Protein AF-A0A2K8KT36-F1 (afdb_monomer)

Nearest PDB structures (foldseek):
  3imh-assembly1_A  TM=9.139E-01  e=7.883E-04  Lactobacillus acidophilus NCFM
  1mmu-assembly1_A  TM=9.083E-01  e=4.437E-03  Lactococcus lactis
  1nsx-assembly1_B  TM=8.987E-01  e=3.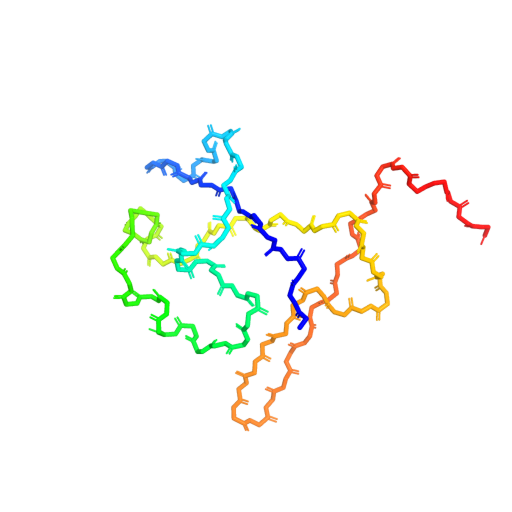662E-03  Lactococcus lactis
  1ns2-assembly1_B  TM=8.980E-01  e=4.162E-03  Lactococcus lactis
  1lur-assembly2_B  TM=9.056E-01  e=2.197E-02  Caenorhabditis elegans

Solvent-accessible surface area (backbone atoms only — not comparable to full-atom values): 6171 Å² total; per-residue (Å²): 120,43,48,45,63,28,30,37,53,57,45,90,84,70,44,68,70,82,53,82,42,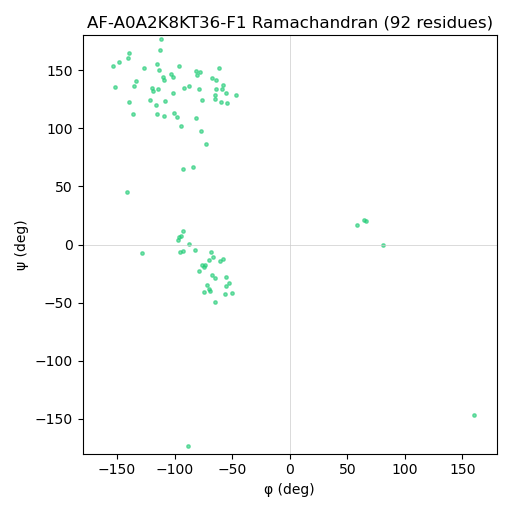68,18,74,100,45,69,70,48,55,55,56,94,72,65,66,74,65,33,75,69,54,94,48,71,64,37,67,64,58,74,44,87,82,63,55,70,42,64,57,88,89,64,64,79,90,44,59,52,38,74,48,77,58,101,89,48,77,52,72,39,68,70,96,72,78,60,94,81,64,74,81,76,134

Sequence (94 aa):
MNHAKSYLPIDREYIPTGTIESVEHTPFNFLDQRRVKKYLKQTHMQLSIAGGIDHTFVFSELRSFHEPIACVYSFDTIAKVNADCPNKNQKGHP

Organism: NCBI:txid1336806

InterPro domains:
  IPR011013 Galactose mutarotase-like domain superfamily [SSF74650] (4-74)
  IPR014718 Glycoside hydrolase-type carbohydrate-binding [G3DSA:2.70.98.10] (1-88)

Foldseek 3Di:
DAFFQWWFAADLVRHGPPDIGGCPPALNPVVDDDDNVVSLPDDDPSCVSVVGDDIGTDGDPPDDQVAFNDWDDDPPDIDGHGDPPDDPPDPDDD

Structure (mmCIF, N/CA/C/O backbone):
data_AF-A0A2K8KT36-F1
#
_entry.id   AF-A0A2K8KT36-F1
#
loop_
_atom_site.group_PDB
_atom_site.id
_atom_site.type_symbol
_atom_site.label_atom_id
_atom_site.label_alt_id
_atom_site.label_comp_id
_atom_site.label_asym_id
_atom_site.label_entity_id
_atom_site.label_seq_id
_atom_site.pdbx_PDB_ins_code
_atom_site.Cartn_x
_atom_site.Cartn_y
_atom_site.Cartn_z
_atom_site.occupancy
_atom_site.B_iso_or_equiv
_atom_site.auth_seq_id
_atom_site.auth_comp_id
_atom_site.auth_asym_id
_atom_site.auth_atom_id
_atom_site.pdbx_PDB_model_num
ATOM 1 N N . MET A 1 1 ? 12.575 -2.185 -3.251 1.00 48.47 1 MET A N 1
ATOM 2 C CA . MET A 1 1 ? 12.539 -0.725 -3.034 1.00 48.47 1 MET A CA 1
ATOM 3 C C . MET A 1 1 ? 11.086 -0.315 -2.967 1.00 48.47 1 MET A C 1
ATOM 5 O O . MET A 1 1 ? 10.425 -0.289 -3.994 1.00 48.47 1 MET A O 1
ATOM 9 N N . ASN A 1 2 ? 10.574 -0.122 -1.757 1.00 59.94 2 ASN A N 1
ATOM 10 C CA . ASN A 1 2 ? 9.285 0.510 -1.525 1.00 59.94 2 ASN A CA 1
ATOM 11 C C . ASN A 1 2 ? 9.458 1.415 -0.308 1.00 59.94 2 ASN A C 1
ATOM 13 O O . ASN A 1 2 ? 9.938 0.984 0.740 1.00 59.94 2 ASN A O 1
ATOM 17 N N . HIS A 1 3 ? 9.177 2.700 -0.504 1.00 76.19 3 HIS A N 1
ATOM 18 C CA . HIS A 1 3 ? 9.630 3.769 0.388 1.00 76.19 3 HIS A CA 1
ATOM 19 C C . HIS A 1 3 ? 8.577 4.175 1.427 1.00 76.19 3 HIS A C 1
ATOM 21 O O . HIS A 1 3 ? 8.791 5.143 2.151 1.00 76.19 3 HIS A O 1
ATOM 27 N N . ALA A 1 4 ? 7.452 3.458 1.511 1.00 89.38 4 ALA A N 1
ATOM 28 C CA . ALA A 1 4 ? 6.381 3.725 2.465 1.00 89.38 4 ALA A CA 1
ATOM 29 C C . ALA A 1 4 ? 6.323 2.642 3.546 1.00 89.38 4 ALA A C 1
ATOM 31 O O . ALA A 1 4 ? 5.954 1.501 3.276 1.00 89.38 4 ALA A O 1
ATOM 32 N N . LYS A 1 5 ? 6.685 3.017 4.776 1.00 93.19 5 LYS A N 1
ATOM 33 C CA . LYS A 1 5 ? 6.571 2.154 5.966 1.00 93.19 5 LYS A CA 1
ATOM 34 C C . LYS A 1 5 ? 5.277 2.393 6.741 1.00 93.19 5 LYS A C 1
ATOM 36 O O . LYS A 1 5 ? 4.985 1.656 7.678 1.00 93.19 5 LYS A O 1
ATOM 41 N N . SER A 1 6 ? 4.507 3.399 6.340 1.00 95.19 6 SER A N 1
ATOM 42 C CA . SER A 1 6 ? 3.274 3.779 7.010 1.00 95.19 6 SER A CA 1
ATOM 43 C C . SER A 1 6 ? 2.185 4.157 6.014 1.00 95.19 6 SER A C 1
ATOM 45 O O . SER A 1 6 ? 2.466 4.470 4.855 1.00 95.19 6 SER A O 1
ATOM 47 N N . TYR A 1 7 ? 0.943 4.135 6.479 1.00 96.81 7 TYR A N 1
ATOM 48 C CA . TYR A 1 7 ? -0.241 4.546 5.733 1.00 96.81 7 TYR A CA 1
ATOM 49 C C . TYR A 1 7 ? -1.197 5.325 6.648 1.00 96.81 7 TYR A C 1
ATOM 51 O O . TYR A 1 7 ? -1.037 5.313 7.872 1.00 96.81 7 TYR A O 1
ATOM 59 N N . LEU A 1 8 ? -2.158 6.026 6.048 1.00 97.88 8 LEU A N 1
ATOM 60 C CA . LEU A 1 8 ? -3.233 6.717 6.761 1.00 97.88 8 LEU A CA 1
ATOM 61 C C . LEU A 1 8 ? -4.490 5.839 6.752 1.00 97.88 8 LEU A C 1
ATOM 63 O O . LEU A 1 8 ? -5.074 5.685 5.677 1.00 97.88 8 LEU A O 1
ATOM 67 N N . PRO A 1 9 ? -4.912 5.258 7.890 1.00 98.19 9 PRO A N 1
ATO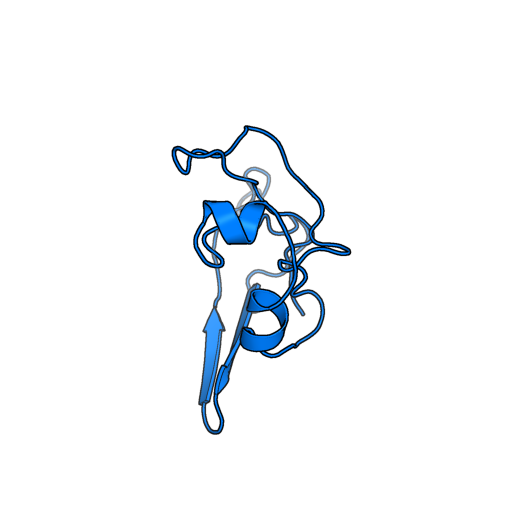M 68 C CA . PRO A 1 9 ? -6.198 4.583 8.001 1.00 98.19 9 PRO A CA 1
ATOM 69 C C . PRO A 1 9 ? -7.350 5.553 7.742 1.00 98.19 9 PRO A C 1
ATOM 71 O O . PRO A 1 9 ? -7.245 6.750 8.013 1.00 98.19 9 PRO A O 1
ATOM 74 N N . ILE A 1 10 ? -8.462 5.013 7.257 1.00 98.38 10 ILE A N 1
ATOM 75 C CA . ILE A 1 10 ? -9.697 5.755 7.016 1.00 98.38 10 ILE A CA 1
ATOM 76 C C . ILE A 1 10 ? -10.815 5.253 7.928 1.00 98.38 10 ILE A C 1
ATOM 78 O O . ILE A 1 10 ? -10.810 4.102 8.386 1.00 98.38 10 ILE A O 1
ATOM 82 N N . ASP A 1 11 ? -11.780 6.124 8.186 1.00 97.69 11 ASP A N 1
ATOM 83 C CA . ASP A 1 11 ? -13.049 5.767 8.806 1.00 97.69 11 ASP A CA 1
ATOM 84 C C . ASP A 1 11 ? -14.104 5.348 7.762 1.00 97.69 11 ASP A C 1
ATOM 86 O O . ASP A 1 11 ? -13.822 5.191 6.573 1.00 97.69 11 ASP A O 1
ATOM 90 N N . ARG A 1 12 ? -15.344 5.128 8.216 1.00 97.12 12 ARG A N 1
ATOM 91 C CA . ARG A 1 12 ? -16.461 4.693 7.358 1.00 97.12 12 ARG A CA 1
ATOM 92 C C . ARG A 1 12 ? -16.951 5.767 6.384 1.00 97.12 12 ARG A C 1
ATOM 94 O O . ARG A 1 12 ? -17.709 5.432 5.480 1.00 97.12 12 ARG A O 1
ATOM 101 N N . GLU A 1 13 ? -16.545 7.016 6.573 1.00 97.06 13 GLU A N 1
ATOM 102 C CA . GLU A 1 13 ? -16.811 8.126 5.658 1.00 97.06 13 GLU A CA 1
ATOM 103 C C . GLU A 1 13 ? -15.648 8.327 4.673 1.00 97.06 13 GLU A C 1
ATOM 105 O O . GLU A 1 13 ? -15.664 9.268 3.885 1.00 97.06 13 GLU A O 1
ATOM 110 N N . TYR A 1 14 ? -14.670 7.408 4.671 1.00 95.69 14 TYR A N 1
ATOM 111 C CA . TYR A 1 14 ? -13.454 7.447 3.856 1.00 95.69 14 TYR A CA 1
ATOM 112 C C . TYR A 1 14 ? -12.531 8.627 4.199 1.00 95.69 14 TYR A C 1
ATOM 114 O O . TYR A 1 14 ? -11.666 9.007 3.408 1.00 95.69 14 TYR A O 1
ATOM 122 N N . ILE A 1 15 ? -12.678 9.191 5.400 1.00 97.06 15 ILE A N 1
ATOM 123 C CA . ILE A 1 15 ? -11.858 10.297 5.886 1.00 97.06 15 ILE A CA 1
ATOM 124 C C . ILE A 1 15 ? -10.663 9.718 6.659 1.00 97.06 15 ILE A C 1
ATOM 126 O O . ILE A 1 15 ? -10.846 8.810 7.476 1.00 97.06 15 ILE A O 1
ATOM 130 N N . PRO A 1 16 ? -9.426 10.211 6.438 1.00 97.50 16 PRO A N 1
ATOM 131 C CA . PRO A 1 16 ? -8.288 9.824 7.259 1.00 97.50 16 PRO A CA 1
ATOM 132 C C . PRO A 1 16 ? -8.553 10.080 8.743 1.00 97.50 16 PRO A C 1
ATOM 134 O O . PRO A 1 16 ? -8.905 11.188 9.141 1.00 97.50 16 PRO A O 1
ATOM 137 N N . THR A 1 17 ? -8.302 9.079 9.580 1.00 97.56 17 THR A N 1
ATOM 138 C CA . THR A 1 17 ? -8.588 9.114 11.028 1.00 97.56 17 THR A CA 1
ATOM 139 C C . THR A 1 17 ? -7.711 10.094 11.817 1.00 97.56 17 THR A C 1
ATOM 141 O O . THR A 1 17 ? -7.888 10.258 13.022 1.00 97.56 17 THR A O 1
ATOM 144 N N . GLY A 1 18 ? -6.714 10.701 11.169 1.00 96.69 18 GLY A N 1
ATOM 145 C CA . GLY A 1 18 ? -5.676 11.509 11.810 1.00 96.69 18 GLY A CA 1
ATOM 146 C C . GLY A 1 18 ? -4.538 10.688 12.428 1.00 96.69 18 GLY A C 1
ATOM 147 O O . GLY A 1 18 ? -3.592 11.272 12.954 1.00 96.69 18 GLY A O 1
ATOM 148 N N . THR A 1 19 ? -4.589 9.354 12.348 1.00 97.06 19 THR A N 1
ATOM 149 C CA . THR A 1 19 ? -3.501 8.470 12.789 1.00 97.06 19 THR A CA 1
ATOM 150 C C . THR A 1 19 ? -2.594 8.070 11.626 1.00 97.06 19 THR A C 1
ATOM 152 O O . THR A 1 19 ? -2.998 8.049 10.465 1.00 97.06 19 THR A O 1
ATOM 155 N N . ILE A 1 20 ? -1.338 7.752 11.946 1.00 97.00 20 ILE A N 1
ATOM 156 C CA . ILE A 1 20 ? -0.372 7.164 11.015 1.00 97.00 20 ILE A CA 1
ATOM 157 C C . ILE A 1 20 ? -0.039 5.774 11.547 1.00 97.00 20 ILE A C 1
ATOM 159 O O . ILE A 1 20 ? 0.457 5.649 12.667 1.00 97.00 20 ILE A O 1
ATOM 163 N N . GLU A 1 21 ? -0.298 4.736 10.758 1.00 97.44 21 GLU A N 1
ATOM 164 C CA . GLU A 1 21 ? -0.066 3.347 11.161 1.00 97.44 21 GLU A CA 1
ATOM 165 C C . GLU A 1 21 ? 1.041 2.691 10.338 1.00 97.44 21 GLU A C 1
ATOM 167 O O . GLU A 1 21 ? 1.265 3.039 9.178 1.00 97.44 21 GLU A O 1
ATOM 172 N N . SER A 1 22 ? 1.747 1.730 10.942 1.00 96.50 22 SER A N 1
ATOM 173 C CA . SER A 1 22 ? 2.741 0.914 10.239 1.00 96.50 22 SER A CA 1
ATOM 174 C C . SER A 1 22 ? 2.065 0.013 9.208 1.00 96.50 22 SER A C 1
ATOM 176 O O . SER A 1 22 ? 0.996 -0.538 9.455 1.00 96.50 22 SER A O 1
ATOM 178 N N . VAL A 1 23 ? 2.717 -0.186 8.063 1.00 95.38 23 VAL A N 1
ATOM 179 C CA . VAL A 1 23 ? 2.267 -1.182 7.082 1.00 95.38 23 VAL A CA 1
ATOM 180 C C . VAL A 1 23 ? 2.608 -2.609 7.513 1.00 95.38 23 VAL A C 1
ATOM 182 O O . VAL A 1 23 ? 2.041 -3.555 6.970 1.00 95.38 23 VAL A O 1
ATOM 185 N N . GLU A 1 24 ? 3.532 -2.800 8.456 1.00 94.19 24 GLU A N 1
ATOM 186 C CA . GLU A 1 24 ? 3.974 -4.129 8.887 1.00 94.19 24 GLU A CA 1
ATOM 187 C C . GLU A 1 24 ? 2.809 -4.974 9.407 1.00 94.19 24 GLU A C 1
ATOM 189 O O . GLU A 1 24 ? 1.939 -4.497 10.124 1.00 94.19 24 GLU A O 1
ATOM 194 N N . HIS A 1 25 ? 2.786 -6.250 9.018 1.00 92.19 25 HIS A N 1
ATOM 195 C CA . HIS A 1 25 ? 1.700 -7.186 9.339 1.00 92.19 25 HIS A CA 1
ATOM 196 C C . HIS A 1 25 ? 0.295 -6.767 8.861 1.00 92.19 25 HIS A C 1
ATOM 198 O O . HIS A 1 25 ? -0.692 -7.368 9.279 1.00 92.19 25 HIS A O 1
ATOM 204 N N . THR A 1 26 ? 0.199 -5.815 7.927 1.00 94.50 26 THR A N 1
ATOM 205 C CA . THR A 1 26 ? -1.065 -5.408 7.299 1.00 94.50 26 THR A CA 1
ATOM 206 C C . THR A 1 26 ? -1.113 -5.784 5.810 1.00 94.50 26 THR A C 1
ATOM 208 O O . THR A 1 26 ? -0.076 -6.070 5.192 1.00 94.50 26 THR A O 1
ATOM 211 N N . PRO A 1 27 ? -2.295 -5.712 5.172 1.00 94.75 27 PRO A N 1
ATOM 212 C CA . PRO A 1 27 ? -2.420 -5.861 3.725 1.00 94.75 27 PRO A CA 1
ATOM 213 C C . PRO A 1 27 ? -1.777 -4.730 2.915 1.00 94.75 27 PRO A C 1
ATOM 215 O O . PRO A 1 27 ? -1.642 -4.847 1.700 1.00 94.75 27 PRO A O 1
ATOM 218 N N . PHE A 1 28 ? -1.378 -3.645 3.573 1.00 94.94 28 PHE A N 1
ATOM 219 C CA . PHE A 1 28 ? -0.709 -2.501 2.964 1.00 94.94 28 PHE A CA 1
ATOM 220 C C . PHE A 1 28 ? 0.814 -2.691 2.911 1.00 94.94 28 PHE A C 1
ATOM 222 O O . PHE A 1 28 ? 1.530 -1.825 2.420 1.00 94.94 28 PHE A O 1
ATOM 229 N N . ASN A 1 29 ? 1.349 -3.822 3.390 1.00 93.31 29 ASN A N 1
ATOM 230 C CA . ASN A 1 29 ? 2.788 -4.070 3.383 1.00 93.31 29 ASN A CA 1
ATOM 231 C C . ASN A 1 29 ? 3.333 -4.355 1.978 1.00 93.31 29 ASN A C 1
ATOM 233 O O . ASN A 1 29 ? 3.510 -5.506 1.584 1.00 93.31 29 ASN A O 1
ATOM 237 N N . PHE A 1 30 ? 3.682 -3.321 1.227 1.00 91.75 30 PHE A N 1
ATOM 238 C CA . PHE A 1 30 ? 4.353 -3.487 -0.059 1.00 91.75 30 PHE A CA 1
ATOM 239 C C . PHE A 1 30 ? 5.881 -3.433 0.040 1.00 91.75 30 PHE A C 1
ATOM 241 O O . PHE A 1 30 ? 6.521 -3.376 -0.996 1.00 91.75 30 PHE A O 1
ATOM 248 N N . LEU A 1 31 ? 6.511 -3.481 1.221 1.00 89.50 31 LEU A N 1
ATOM 249 C CA . LEU A 1 31 ? 7.980 -3.370 1.329 1.00 89.50 31 LEU A CA 1
ATOM 250 C C . LEU A 1 31 ? 8.719 -4.411 0.468 1.00 89.50 31 LEU A C 1
ATOM 252 O O . LEU A 1 31 ? 9.713 -4.082 -0.187 1.00 89.50 31 LEU A O 1
ATOM 256 N N . ASP A 1 32 ? 8.139 -5.609 0.372 1.00 87.12 32 ASP A N 1
ATOM 257 C CA . ASP A 1 32 ? 8.509 -6.640 -0.593 1.00 87.12 32 ASP A CA 1
ATOM 258 C C . ASP A 1 32 ? 7.529 -6.692 -1.771 1.00 87.12 32 ASP A C 1
ATOM 260 O O . ASP A 1 32 ? 6.309 -6.576 -1.608 1.00 87.12 32 ASP A O 1
ATOM 264 N N . GLN A 1 33 ? 8.047 -6.975 -2.969 1.00 85.81 33 GLN A N 1
ATOM 265 C CA . GLN A 1 33 ? 7.210 -7.220 -4.143 1.00 85.81 33 GLN A CA 1
ATOM 266 C C . GLN A 1 33 ? 6.271 -8.405 -3.917 1.00 85.81 33 GLN A C 1
ATOM 268 O O . GLN A 1 33 ? 6.712 -9.536 -3.699 1.00 85.81 33 GLN A O 1
ATOM 273 N N . ARG A 1 34 ? 4.962 -8.171 -4.045 1.00 85.56 34 ARG A N 1
ATOM 274 C CA . ARG A 1 34 ? 3.939 -9.223 -4.029 1.00 85.56 34 ARG A CA 1
ATOM 275 C C . ARG A 1 34 ? 2.754 -8.869 -4.914 1.00 85.56 34 ARG A C 1
ATOM 277 O O . ARG A 1 34 ? 2.459 -7.709 -5.176 1.00 85.56 34 ARG A O 1
ATOM 284 N N . ARG A 1 35 ? 2.032 -9.905 -5.344 1.00 91.06 35 ARG A N 1
ATOM 285 C CA . ARG A 1 35 ? 0.790 -9.760 -6.114 1.00 91.06 35 ARG A CA 1
ATOM 286 C C . ARG A 1 35 ? -0.287 -9.083 -5.263 1.00 91.06 35 ARG A C 1
ATOM 288 O O . ARG A 1 35 ? -0.666 -9.635 -4.231 1.00 91.06 35 ARG A O 1
ATOM 295 N N . VAL A 1 36 ? -0.862 -7.988 -5.762 1.00 91.19 36 VAL A N 1
ATOM 296 C CA . VAL A 1 36 ? -1.954 -7.231 -5.110 1.00 91.19 36 VAL A CA 1
ATOM 297 C C . VAL A 1 36 ? -3.114 -8.142 -4.680 1.00 91.19 36 VAL A C 1
ATOM 299 O O . VAL A 1 36 ? -3.586 -8.062 -3.550 1.00 91.19 36 VAL 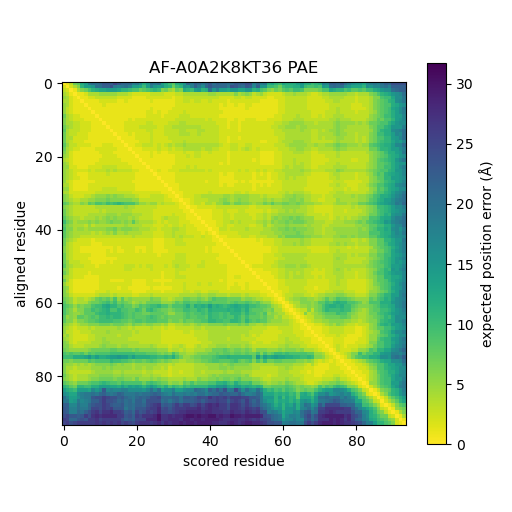A O 1
ATOM 302 N N . LYS A 1 37 ? -3.498 -9.118 -5.520 1.00 91.44 37 LYS A N 1
ATOM 303 C CA . LYS A 1 37 ? -4.557 -10.104 -5.214 1.00 91.44 37 LYS A CA 1
ATOM 304 C C . LYS A 1 37 ? -4.327 -10.889 -3.913 1.00 91.44 37 LYS A C 1
ATOM 306 O O . LYS A 1 37 ? -5.292 -11.358 -3.319 1.00 91.44 37 LYS A O 1
ATOM 311 N N . LYS A 1 38 ? -3.077 -11.089 -3.477 1.00 88.62 38 LYS A N 1
ATOM 312 C CA . LYS A 1 38 ? -2.779 -11.783 -2.212 1.00 88.62 38 LYS A CA 1
ATOM 313 C C . LYS A 1 38 ? -3.137 -10.916 -1.004 1.00 88.62 38 LYS A C 1
ATOM 315 O O . LYS A 1 38 ? -3.590 -11.460 -0.004 1.00 88.62 38 LYS A O 1
ATOM 320 N N . TYR A 1 39 ? -2.955 -9.601 -1.104 1.00 86.62 39 TYR A N 1
ATOM 321 C CA . TYR A 1 39 ? -3.283 -8.663 -0.033 1.00 86.62 39 TYR A CA 1
ATOM 322 C C . TYR A 1 39 ? -4.783 -8.438 0.101 1.00 86.62 39 TYR A C 1
ATOM 324 O O . TYR A 1 39 ? -5.300 -8.524 1.206 1.00 86.62 39 TYR A O 1
ATOM 332 N N . LEU A 1 40 ? -5.500 -8.323 -1.019 1.00 90.12 40 LEU A N 1
ATOM 333 C CA . LEU A 1 40 ? -6.963 -8.180 -1.024 1.00 90.12 40 LEU A CA 1
ATOM 334 C C . LEU A 1 40 ? -7.724 -9.362 -0.391 1.00 90.12 40 LEU A C 1
ATOM 336 O O . LEU A 1 40 ? -8.911 -9.250 -0.120 1.00 90.12 40 LEU A O 1
ATOM 340 N N . LYS A 1 41 ? -7.063 -10.506 -0.174 1.00 90.44 41 LYS A N 1
ATOM 341 C CA . LYS A 1 41 ? -7.651 -11.692 0.470 1.00 90.44 41 LYS A CA 1
ATOM 342 C C . LYS A 1 41 ? -7.434 -11.755 1.982 1.00 90.44 41 LYS A C 1
ATOM 344 O O . LYS A 1 41 ? -7.902 -12.701 2.609 1.00 90.44 41 LYS A O 1
ATOM 349 N N . GLN A 1 42 ? -6.662 -10.837 2.554 1.00 90.06 42 GLN A N 1
ATOM 350 C CA . GLN A 1 42 ? -6.400 -10.832 3.989 1.00 90.06 42 GLN A CA 1
ATOM 351 C C . GLN A 1 42 ? -7.596 -10.267 4.753 1.00 90.06 42 GLN A C 1
ATOM 353 O O . GLN A 1 42 ? -8.295 -9.384 4.266 1.00 90.06 42 GLN A O 1
ATOM 358 N N . THR A 1 43 ? -7.809 -10.751 5.973 1.00 94.12 43 THR A N 1
ATOM 359 C CA . THR A 1 43 ? -8.814 -10.179 6.870 1.00 94.12 43 THR A CA 1
ATOM 360 C C . THR A 1 43 ? -8.223 -8.951 7.547 1.00 94.12 43 THR A C 1
ATOM 362 O O . THR A 1 43 ? -7.345 -9.076 8.398 1.00 94.12 43 THR A O 1
ATOM 365 N N . HIS A 1 44 ? -8.691 -7.764 7.169 1.00 96.50 44 HIS A N 1
ATOM 366 C CA . HIS A 1 44 ? -8.285 -6.511 7.796 1.00 96.50 44 HIS A CA 1
ATOM 367 C C . HIS A 1 44 ? -9.410 -5.483 7.693 1.00 96.50 44 HIS A C 1
ATOM 369 O O . HIS A 1 44 ? -9.993 -5.313 6.623 1.00 96.50 44 HIS A O 1
ATOM 375 N N . MET A 1 45 ? -9.692 -4.766 8.783 1.00 96.94 45 MET A N 1
ATOM 376 C CA . MET A 1 45 ? -10.821 -3.829 8.855 1.00 96.94 45 MET A CA 1
ATOM 377 C C . MET A 1 45 ? -10.771 -2.768 7.750 1.00 96.94 45 MET A C 1
ATOM 379 O O . MET A 1 45 ? -11.783 -2.491 7.114 1.00 96.94 45 MET A O 1
ATOM 383 N N . GLN A 1 46 ? -9.584 -2.227 7.481 1.00 97.62 46 GLN A N 1
ATOM 384 C CA . GLN A 1 46 ? -9.395 -1.194 6.463 1.00 97.62 46 GLN A CA 1
ATOM 385 C C . GLN A 1 46 ? -9.693 -1.679 5.032 1.00 97.62 46 GLN A C 1
ATOM 387 O O . GLN A 1 46 ? -10.149 -0.880 4.223 1.00 97.62 46 GLN A O 1
ATOM 392 N N . LEU A 1 47 ? -9.517 -2.974 4.723 1.00 97.25 47 LEU A N 1
ATOM 393 C CA . LEU A 1 47 ? -9.927 -3.520 3.421 1.00 97.25 47 LEU A CA 1
ATOM 394 C C . LEU A 1 47 ? -11.451 -3.577 3.296 1.00 97.25 47 LEU A C 1
ATOM 396 O O . LEU A 1 47 ? -11.993 -3.304 2.230 1.00 97.25 47 LEU A O 1
ATOM 400 N N . SER A 1 48 ? -12.141 -3.920 4.387 1.00 96.38 48 SER A N 1
ATOM 401 C CA . SER A 1 48 ? -13.604 -3.965 4.418 1.00 96.38 48 SER A CA 1
ATOM 402 C C . SER A 1 48 ? -14.227 -2.574 4.322 1.00 96.38 48 SER A C 1
ATOM 404 O O . SER A 1 48 ? -15.225 -2.417 3.631 1.00 96.38 48 SER A O 1
ATOM 406 N N . ILE A 1 49 ? -13.641 -1.574 4.994 1.00 96.94 49 ILE A N 1
ATOM 407 C CA . ILE A 1 49 ? -14.093 -0.175 4.923 1.00 96.94 49 ILE A CA 1
ATOM 408 C C . ILE A 1 49 ? -13.892 0.371 3.504 1.00 96.94 49 ILE A C 1
ATOM 410 O O . ILE A 1 49 ? -14.829 0.888 2.904 1.00 96.94 49 ILE A O 1
ATOM 414 N N . ALA A 1 50 ? -12.693 0.196 2.941 1.00 96.69 50 ALA A N 1
ATOM 415 C CA . ALA A 1 50 ? -12.366 0.716 1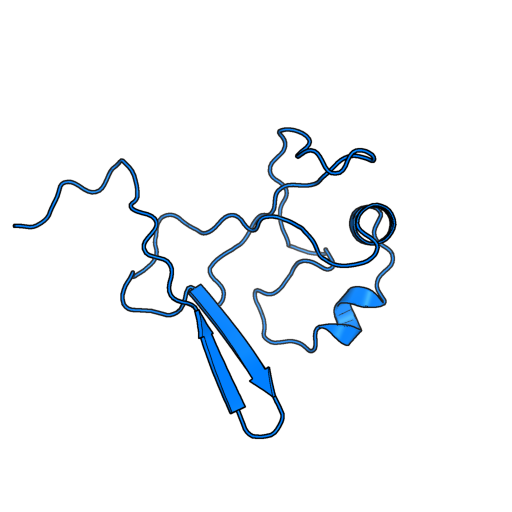.617 1.00 96.69 50 ALA A CA 1
ATOM 416 C C . ALA A 1 50 ? -13.011 -0.073 0.461 1.00 96.69 50 ALA A C 1
ATOM 418 O O . ALA A 1 50 ? -13.057 0.411 -0.664 1.00 96.69 50 ALA A O 1
ATOM 419 N N . GLY A 1 51 ? -13.450 -1.316 0.695 1.00 94.56 51 GLY A N 1
ATOM 420 C CA . GLY A 1 51 ? -13.808 -2.245 -0.383 1.00 94.56 51 GLY A CA 1
ATOM 421 C C . GLY A 1 51 ? -12.604 -2.661 -1.244 1.00 94.56 51 GLY A C 1
ATOM 422 O O . GLY A 1 51 ? -12.770 -3.101 -2.382 1.00 94.56 51 GLY A O 1
ATOM 423 N N . GLY A 1 52 ? -11.384 -2.513 -0.723 1.00 95.25 52 GLY A N 1
ATOM 424 C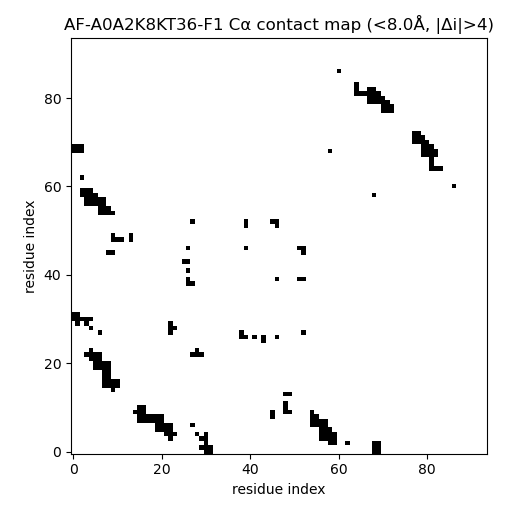 CA . GL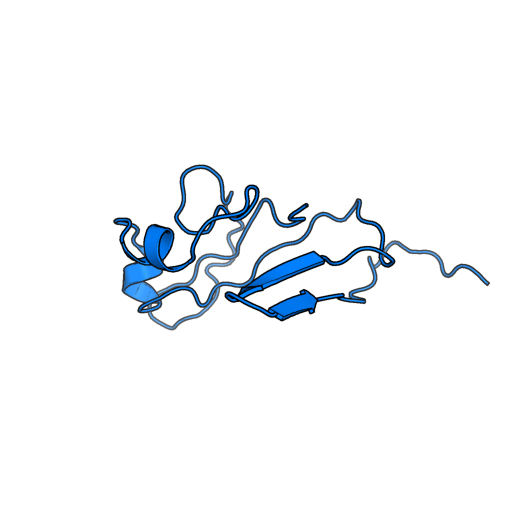Y A 1 52 ? -10.142 -2.650 -1.477 1.00 95.25 52 GLY A CA 1
ATOM 425 C C . GLY A 1 52 ? -8.966 -1.976 -0.776 1.00 95.25 52 GLY A C 1
ATOM 426 O O . GLY A 1 52 ? -8.890 -1.968 0.449 1.00 95.25 52 GLY A O 1
ATOM 427 N N . ILE A 1 53 ? -8.034 -1.431 -1.558 1.00 94.19 53 ILE A N 1
ATOM 428 C CA . ILE A 1 53 ? -6.939 -0.586 -1.066 1.00 94.19 53 ILE A CA 1
ATOM 429 C C . ILE A 1 53 ? -7.167 0.802 -1.654 1.00 94.19 53 ILE A C 1
ATOM 431 O O . ILE A 1 53 ? -7.047 0.961 -2.866 1.00 94.19 53 ILE A O 1
ATOM 435 N N . ASP A 1 54 ? -7.483 1.769 -0.799 1.00 94.19 54 ASP A N 1
ATOM 436 C CA . ASP A 1 54 ? -7.716 3.170 -1.175 1.00 94.19 54 ASP A CA 1
ATOM 437 C C . ASP A 1 54 ? -7.136 4.104 -0.106 1.00 94.19 54 ASP A C 1
ATOM 439 O O . ASP A 1 54 ? -7.769 5.012 0.426 1.00 94.19 54 ASP A O 1
ATOM 443 N N . HIS A 1 55 ? -5.912 3.781 0.305 1.00 96.06 55 HIS A N 1
ATOM 444 C CA . HIS A 1 55 ? -5.236 4.429 1.418 1.00 96.06 55 HIS A CA 1
ATOM 445 C C . HIS A 1 55 ? -4.083 5.271 0.914 1.00 96.06 55 HIS A C 1
ATOM 447 O O . HIS A 1 55 ? -3.347 4.888 0.001 1.00 96.06 55 HIS A O 1
ATOM 453 N N . THR A 1 56 ? -3.867 6.398 1.583 1.00 95.31 56 THR A N 1
ATOM 454 C CA . THR A 1 56 ? -2.668 7.198 1.350 1.00 95.31 56 THR A CA 1
ATOM 455 C C . THR A 1 56 ? -1.473 6.539 2.029 1.00 95.31 56 THR A C 1
ATOM 457 O O . THR A 1 56 ? -1.477 6.316 3.240 1.00 95.31 56 THR A O 1
ATOM 460 N N . PHE A 1 57 ? -0.429 6.257 1.252 1.00 93.69 57 PHE A N 1
ATOM 461 C CA . PHE A 1 57 ? 0.857 5.779 1.753 1.00 93.69 57 PHE A CA 1
ATOM 462 C C . PHE A 1 57 ? 1.769 6.948 2.121 1.00 93.69 57 PHE A C 1
ATOM 464 O O . PHE A 1 57 ? 1.902 7.911 1.366 1.00 93.69 57 PHE A O 1
ATOM 471 N N . VAL A 1 58 ? 2.436 6.841 3.268 1.00 91.81 58 VAL A N 1
ATOM 472 C CA . VAL A 1 58 ? 3.359 7.858 3.775 1.00 91.81 58 VAL A CA 1
ATOM 473 C C . VAL A 1 58 ? 4.786 7.424 3.467 1.00 91.81 58 VAL A C 1
ATOM 475 O O . VAL A 1 58 ? 5.286 6.427 3.996 1.00 91.81 58 VAL A O 1
ATOM 478 N N . PHE A 1 59 ? 5.446 8.171 2.585 1.00 86.75 59 PHE A N 1
ATOM 479 C CA . PHE A 1 59 ? 6.816 7.885 2.176 1.00 86.75 59 PHE A CA 1
ATOM 480 C C . PHE A 1 59 ? 7.843 8.416 3.177 1.00 86.75 59 PHE A C 1
ATOM 482 O O . PHE A 1 59 ? 7.643 9.452 3.803 1.00 86.75 59 PHE A O 1
ATOM 489 N N . SER A 1 60 ? 8.975 7.722 3.282 1.00 79.25 60 SER A N 1
ATOM 490 C CA . SER A 1 60 ? 10.112 8.173 4.079 1.00 79.25 60 SER A CA 1
ATOM 491 C C . SER A 1 60 ? 10.704 9.473 3.534 1.00 79.25 60 SER A C 1
ATOM 493 O O . SER A 1 60 ? 10.855 9.640 2.323 1.00 79.25 60 SER A O 1
ATOM 495 N N . GLU A 1 61 ? 11.107 10.353 4.451 1.00 72.69 61 GLU A N 1
ATOM 496 C CA . GLU A 1 61 ? 11.822 11.593 4.141 1.00 72.69 61 GLU A CA 1
ATOM 497 C C . GLU A 1 61 ? 13.235 11.359 3.582 1.00 72.69 61 GLU A C 1
ATOM 499 O O . GLU A 1 61 ? 13.749 12.194 2.839 1.00 72.69 61 GLU A O 1
ATOM 504 N N . LEU A 1 62 ? 13.859 10.221 3.912 1.00 73.62 62 LEU A N 1
ATOM 505 C CA . LEU A 1 62 ? 15.209 9.847 3.482 1.00 73.62 62 LEU A CA 1
ATOM 506 C C . LEU A 1 62 ? 15.156 9.021 2.189 1.00 73.62 62 LEU A C 1
ATOM 508 O O . LEU A 1 62 ? 15.486 7.834 2.179 1.00 73.62 62 LEU A O 1
ATOM 512 N N . ARG A 1 63 ? 14.706 9.636 1.092 1.00 74.19 63 ARG A N 1
ATOM 513 C CA . ARG A 1 63 ? 14.655 8.995 -0.232 1.00 74.19 63 ARG A CA 1
ATOM 514 C C . ARG A 1 63 ? 15.363 9.826 -1.298 1.00 74.19 63 ARG A C 1
ATOM 516 O O . ARG A 1 63 ? 15.401 11.050 -1.214 1.00 74.19 63 ARG A O 1
ATOM 523 N N . SER A 1 64 ? 15.872 9.150 -2.324 1.00 76.44 64 SER A N 1
ATOM 524 C CA . SER A 1 64 ? 16.333 9.801 -3.551 1.00 76.44 64 SER A CA 1
ATOM 525 C C . SER A 1 64 ? 15.135 10.157 -4.434 1.00 76.44 64 SER A C 1
ATOM 527 O O . SER A 1 64 ? 14.272 9.312 -4.651 1.00 76.44 64 SER A O 1
ATOM 529 N N . PHE A 1 65 ? 15.087 11.377 -4.977 1.00 75.38 65 PHE A N 1
ATOM 530 C CA . PHE A 1 65 ? 14.079 11.764 -5.986 1.00 75.38 65 PHE A CA 1
ATOM 531 C C . PHE A 1 65 ? 14.347 11.162 -7.362 1.00 75.38 65 PHE A C 1
ATOM 533 O O . PHE A 1 65 ? 13.455 11.091 -8.198 1.00 75.38 65 PHE A O 1
ATOM 540 N N . HIS A 1 66 ? 15.574 10.699 -7.593 1.00 80.19 66 HIS A N 1
ATOM 541 C CA . HIS A 1 66 ? 15.961 10.070 -8.851 1.00 80.19 66 HIS A CA 1
ATOM 542 C C . HIS A 1 66 ? 15.556 8.591 -8.911 1.00 80.19 66 HIS A C 1
ATOM 544 O O . HIS A 1 66 ? 15.749 7.942 -9.938 1.00 80.19 66 HIS A O 1
ATOM 550 N N . GLU A 1 67 ? 15.006 8.047 -7.821 1.00 82.56 67 GLU A N 1
ATOM 551 C CA . GLU A 1 67 ? 14.546 6.665 -7.744 1.00 82.56 67 GLU A CA 1
ATOM 552 C C . GLU A 1 67 ? 13.010 6.587 -7.700 1.00 82.56 67 GLU A C 1
ATOM 554 O O . GLU A 1 67 ? 12.364 7.396 -7.027 1.00 82.56 67 GLU A O 1
ATOM 559 N N . PRO A 1 68 ? 12.403 5.590 -8.371 1.00 87.19 68 PRO A N 1
ATOM 560 C CA . PRO A 1 68 ? 10.974 5.339 -8.262 1.00 87.19 68 PRO A CA 1
ATOM 561 C C . PRO A 1 68 ? 10.536 5.049 -6.832 1.00 87.19 68 PRO A C 1
ATOM 563 O O . PRO A 1 68 ? 11.098 4.198 -6.148 1.00 87.19 68 PRO A O 1
ATOM 566 N N . ILE A 1 69 ? 9.448 5.692 -6.418 1.00 87.88 69 ILE A N 1
ATOM 567 C CA . ILE A 1 69 ? 8.835 5.498 -5.101 1.00 87.88 69 ILE A CA 1
ATOM 568 C C . ILE A 1 69 ? 7.979 4.228 -5.035 1.00 87.88 69 ILE A C 1
ATOM 570 O O . ILE A 1 69 ? 7.759 3.697 -3.946 1.00 87.88 69 ILE A O 1
ATOM 574 N N . ALA A 1 70 ? 7.510 3.756 -6.194 1.00 89.62 70 ALA A N 1
ATOM 575 C CA . ALA A 1 70 ? 6.742 2.533 -6.366 1.00 89.62 70 ALA A CA 1
ATOM 576 C C . ALA A 1 70 ? 6.941 1.963 -7.779 1.00 89.62 70 ALA A C 1
ATOM 578 O O . ALA A 1 70 ? 7.221 2.689 -8.737 1.00 89.62 70 ALA A O 1
ATOM 579 N N . CYS A 1 71 ? 6.772 0.650 -7.915 1.00 90.38 71 CYS A N 1
ATOM 580 C CA . CYS A 1 71 ? 6.814 -0.059 -9.193 1.00 90.38 71 CYS A CA 1
ATOM 581 C C . CYS A 1 71 ? 5.648 -1.048 -9.277 1.00 90.38 71 CYS A C 1
ATOM 583 O O . CYS A 1 71 ? 5.391 -1.787 -8.325 1.00 90.38 71 CYS A O 1
ATOM 585 N N . VAL A 1 72 ? 4.985 -1.104 -10.430 1.00 92.19 72 VAL A N 1
ATOM 586 C CA . VAL A 1 72 ? 3.917 -2.061 -10.736 1.00 92.19 72 VAL A CA 1
ATOM 587 C C . VAL A 1 72 ? 4.338 -2.901 -11.932 1.00 92.19 72 VAL A C 1
ATOM 589 O O . VAL A 1 72 ? 4.842 -2.379 -12.923 1.00 92.19 72 VAL A O 1
ATOM 592 N N . TYR A 1 73 ? 4.126 -4.208 -11.824 1.00 90.75 73 TYR A N 1
ATOM 593 C CA . TYR A 1 73 ? 4.529 -5.193 -12.820 1.00 90.75 73 TYR A CA 1
ATOM 594 C C . TYR A 1 73 ? 3.286 -5.900 -13.360 1.00 90.75 73 TYR A C 1
ATOM 596 O O . TYR A 1 73 ? 2.451 -6.377 -12.587 1.00 90.75 73 TYR A O 1
ATOM 604 N N . SER A 1 74 ? 3.200 -5.997 -14.681 1.00 90.81 74 SER A N 1
ATOM 605 C CA . SER A 1 74 ? 2.362 -6.942 -15.418 1.00 90.81 74 SER A CA 1
ATOM 606 C C . SER A 1 74 ? 3.271 -7.951 -16.136 1.00 90.81 74 SER A C 1
ATOM 608 O O . SER A 1 74 ? 4.492 -7.849 -16.043 1.00 90.81 74 SER A O 1
ATOM 610 N N . PHE A 1 75 ? 2.701 -8.946 -16.820 1.00 86.81 75 PHE A N 1
ATOM 611 C CA . PHE A 1 75 ? 3.456 -10.036 -17.461 1.00 86.81 75 PHE A CA 1
ATOM 612 C C . PHE A 1 75 ? 4.580 -9.562 -18.396 1.00 86.81 75 PHE A C 1
ATOM 614 O O . PHE A 1 75 ? 5.611 -10.221 -18.482 1.00 86.81 75 PHE A O 1
ATOM 621 N N . ASP A 1 76 ? 4.392 -8.428 -19.060 1.00 90.62 76 ASP A N 1
ATOM 622 C CA . ASP A 1 76 ? 5.277 -7.884 -20.093 1.00 90.62 76 ASP A CA 1
ATOM 623 C C . ASP A 1 76 ? 5.690 -6.425 -19.844 1.00 90.62 76 ASP A C 1
ATOM 625 O O . ASP A 1 76 ? 6.537 -5.888 -20.553 1.00 90.62 76 ASP A O 1
ATOM 629 N N . THR A 1 77 ? 5.109 -5.776 -18.833 1.00 91.62 77 THR A N 1
ATOM 630 C CA . THR A 1 77 ? 5.188 -4.323 -18.666 1.00 91.62 77 THR A CA 1
ATOM 631 C C . THR A 1 77 ? 5.528 -3.952 -17.232 1.00 91.62 77 THR A C 1
ATOM 633 O O . THR A 1 77 ? 5.007 -4.537 -16.280 1.00 91.62 77 THR A O 1
ATOM 636 N N . ILE A 1 78 ? 6.366 -2.927 -17.071 1.00 90.25 78 ILE A N 1
ATOM 637 C CA . ILE A 1 78 ? 6.680 -2.324 -15.775 1.00 90.25 78 ILE A CA 1
ATOM 638 C C . ILE A 1 78 ? 6.307 -0.847 -15.831 1.00 90.25 78 ILE A C 1
ATOM 640 O O . ILE A 1 78 ? 6.825 -0.108 -16.664 1.00 90.25 78 ILE A O 1
ATOM 644 N N . ALA A 1 79 ? 5.460 -0.412 -14.904 1.00 91.06 79 ALA A N 1
ATOM 645 C CA . ALA A 1 79 ? 5.216 0.997 -14.635 1.00 91.06 79 ALA A CA 1
ATOM 646 C C . ALA A 1 79 ? 5.991 1.413 -13.379 1.00 91.06 79 ALA A C 1
ATOM 648 O O . ALA A 1 79 ? 5.927 0.746 -12.345 1.00 91.06 79 ALA A O 1
ATOM 649 N N . LYS A 1 80 ? 6.730 2.518 -13.467 1.00 91.00 80 LYS A N 1
ATOM 650 C CA . LYS A 1 80 ? 7.481 3.112 -12.356 1.00 91.00 80 LYS A CA 1
ATOM 651 C C . LYS A 1 80 ? 6.866 4.463 -12.028 1.00 91.00 80 LYS A C 1
ATOM 653 O O . LYS A 1 80 ? 6.596 5.241 -12.938 1.00 91.00 80 LYS A O 1
ATOM 658 N N . VAL A 1 81 ? 6.651 4.728 -10.747 1.00 87.81 81 VAL A N 1
ATOM 659 C CA . VAL A 1 81 ? 6.103 6.000 -10.273 1.00 87.81 81 VAL A CA 1
ATOM 660 C C . VAL A 1 81 ? 7.212 6.768 -9.574 1.00 87.81 81 VAL A C 1
ATOM 662 O O . VAL A 1 81 ? 7.794 6.264 -8.615 1.00 87.81 81 VAL A O 1
ATOM 665 N N . ASN A 1 82 ? 7.471 7.986 -10.039 1.00 85.44 82 ASN A N 1
ATOM 666 C CA . ASN A 1 82 ? 8.287 8.976 -9.340 1.00 85.44 82 ASN A CA 1
ATOM 667 C C . ASN A 1 82 ? 7.344 10.008 -8.711 1.00 85.44 82 ASN A C 1
ATOM 669 O O . ASN A 1 82 ? 6.288 10.298 -9.273 1.00 85.44 82 ASN A O 1
ATOM 673 N N . ALA A 1 83 ? 7.707 10.552 -7.552 1.00 77.38 83 ALA A N 1
ATOM 674 C CA . ALA A 1 83 ? 6.935 11.616 -6.923 1.00 77.38 83 ALA A CA 1
ATOM 675 C C . ALA A 1 83 ? 7.856 12.713 -6.398 1.00 77.38 83 ALA A C 1
ATOM 677 O O . ALA A 1 83 ? 8.541 12.534 -5.385 1.00 77.38 83 ALA A O 1
ATOM 678 N N . ASP A 1 84 ? 7.770 13.874 -7.034 1.00 71.50 84 ASP A N 1
ATOM 679 C CA . ASP A 1 84 ? 8.427 15.106 -6.611 1.00 71.50 84 ASP A CA 1
ATOM 680 C C . ASP A 1 84 ? 7.565 15.809 -5.562 1.00 71.50 84 ASP A C 1
ATOM 682 O O . ASP A 1 84 ? 6.968 16.855 -5.793 1.00 71.50 84 ASP A O 1
ATOM 686 N N . CYS A 1 85 ? 7.441 15.183 -4.391 1.00 59.81 85 CYS A N 1
ATOM 687 C CA . CYS A 1 85 ? 6.903 15.859 -3.216 1.00 59.81 85 CYS A CA 1
ATOM 688 C C . CYS A 1 85 ? 8.097 16.405 -2.420 1.00 59.81 85 CYS A C 1
ATOM 690 O O . CYS A 1 85 ? 8.797 15.602 -1.789 1.00 59.81 85 CYS A O 1
ATOM 692 N N . PRO A 1 86 ? 8.402 17.713 -2.500 1.00 54.28 86 PRO A N 1
ATOM 693 C CA . PRO A 1 86 ? 9.567 18.277 -1.837 1.00 54.28 86 PRO A CA 1
ATOM 694 C C . PRO A 1 86 ? 9.419 18.129 -0.323 1.00 54.28 86 PRO A C 1
ATOM 696 O O . PRO A 1 86 ? 8.373 18.433 0.254 1.00 54.28 86 PRO A O 1
ATOM 699 N N . ASN A 1 87 ? 10.485 17.678 0.341 1.00 52.28 87 ASN A N 1
ATOM 700 C CA . ASN A 1 87 ? 10.556 17.810 1.790 1.00 52.28 87 ASN A CA 1
ATOM 701 C C . ASN A 1 87 ? 10.618 19.316 2.091 1.00 52.28 87 ASN A C 1
ATOM 703 O O . ASN A 1 87 ? 11.458 20.012 1.521 1.00 52.28 87 ASN A O 1
ATOM 707 N N . LYS A 1 88 ? 9.764 19.835 2.984 1.00 51.50 88 LYS A N 1
ATOM 708 C CA . LYS A 1 88 ? 9.777 21.261 3.377 1.00 51.50 88 LYS A CA 1
ATOM 709 C C . LYS A 1 88 ? 11.134 21.715 3.945 1.00 51.50 88 LYS A C 1
ATOM 711 O O . LYS A 1 88 ? 11.376 22.912 4.049 1.00 51.50 88 LYS A O 1
ATOM 716 N N . ASN A 1 89 ? 12.024 20.770 4.261 1.00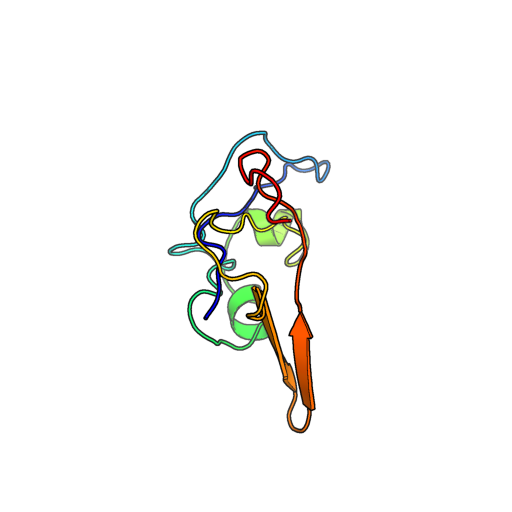 50.19 89 ASN A N 1
ATOM 717 C CA . ASN A 1 89 ? 13.382 21.008 4.746 1.00 50.19 89 ASN A CA 1
ATOM 718 C C . ASN A 1 89 ? 14.477 20.946 3.663 1.00 50.19 89 ASN A C 1
ATOM 720 O O . ASN A 1 89 ? 15.659 21.083 3.985 1.00 50.19 89 ASN A O 1
ATOM 724 N N . GLN A 1 90 ? 14.133 20.759 2.387 1.00 50.72 90 GLN A N 1
ATOM 725 C CA . GLN A 1 90 ? 15.106 20.893 1.304 1.00 50.72 90 GLN A CA 1
ATOM 726 C C . GLN A 1 90 ? 15.349 22.369 1.027 1.00 50.72 90 GLN A C 1
ATOM 728 O O . GLN A 1 90 ? 14.594 23.031 0.319 1.00 50.72 90 GLN A O 1
ATOM 733 N N . LYS A 1 91 ? 16.438 22.890 1.600 1.00 41.03 91 LYS A N 1
ATOM 734 C CA . LYS A 1 91 ? 17.063 24.100 1.072 1.00 41.03 91 LYS A CA 1
ATOM 735 C C . LYS A 1 91 ? 17.359 23.831 -0.399 1.00 41.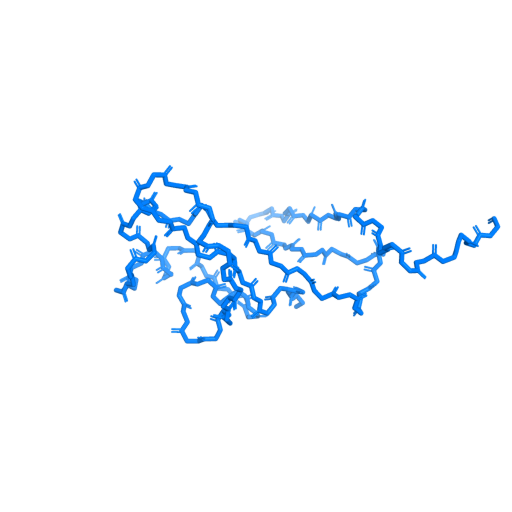03 91 LYS A C 1
ATOM 737 O O . LYS A 1 91 ? 18.043 22.855 -0.701 1.00 41.03 91 LYS A O 1
ATOM 742 N N . GLY A 1 92 ? 16.799 24.662 -1.276 1.00 43.12 92 GLY A N 1
ATOM 743 C CA . GLY A 1 92 ? 17.036 24.578 -2.710 1.00 43.12 92 GLY A CA 1
ATOM 744 C C . GLY A 1 92 ? 18.530 24.437 -2.984 1.00 43.12 92 GLY A C 1
ATOM 745 O O . GLY A 1 92 ? 19.344 25.185 -2.438 1.00 43.12 92 GLY A O 1
ATOM 746 N N . HIS A 1 93 ? 18.883 23.434 -3.777 1.00 37.19 93 HIS A N 1
ATOM 747 C CA . HIS A 1 93 ? 20.167 23.443 -4.456 1.00 37.19 93 HIS A CA 1
ATOM 748 C C . HIS A 1 93 ? 20.049 24.325 -5.708 1.00 37.19 93 HIS A C 1
ATOM 750 O O . HIS A 1 93 ? 18.942 24.431 -6.241 1.00 37.19 93 HIS A O 1
ATOM 756 N N . PRO A 1 94 ? 21.137 25.036 -6.063 1.00 43.03 94 PRO A N 1
ATOM 757 C CA . PRO A 1 94 ? 21.136 26.153 -7.010 1.00 43.03 94 PRO A CA 1
ATOM 758 C C . PRO A 1 94 ? 20.623 25.794 -8.404 1.00 43.03 94 PRO A C 1
ATOM 760 O O . PRO A 1 94 ? 20.784 24.621 -8.812 1.00 43.03 94 PRO A O 1
#

Radius of gyration: 14.92 Å; Cα contacts (8 Å, |Δi|>4): 124; chains: 1; bounding box: 38×38×33 Å

Mean predicted aligned error: 6.38 Å

pLDDT: mean 85.54, std 15.44, range [37.19, 98.38]

Secondary structure (DSSP, 8-state):
---EEEEE-B-TTS-B-S--EE-TTSTT--SS---HHHHTTS--HHHHHHTS---EEEE-SS--TTS-SEEEE-SS-EEEE------TT-PPP-